Protein AF-A0A3P7FXP1-F1 (afdb_monomer)

Structure (mmCIF, N/CA/C/O backbone):
data_AF-A0A3P7FXP1-F1
#
_entry.id   AF-A0A3P7FXP1-F1
#
loop_
_atom_site.group_PDB
_atom_site.id
_atom_site.type_symbol
_atom_site.label_atom_id
_atom_site.label_alt_id
_atom_site.label_comp_id
_atom_site.label_asym_id
_atom_site.label_entity_id
_atom_site.label_seq_id
_atom_site.pdbx_PDB_ins_code
_atom_site.Cartn_x
_atom_site.Cartn_y
_atom_site.Cartn_z
_atom_site.occupancy
_atom_site.B_iso_or_equiv
_atom_site.auth_seq_id
_atom_site.auth_comp_id
_atom_site.auth_asym_id
_atom_site.auth_atom_id
_atom_site.pdbx_PDB_model_num
ATOM 1 N N . MET A 1 1 ? 4.844 10.603 -20.677 1.00 68.00 1 MET A N 1
ATOM 2 C CA . MET A 1 1 ? 5.862 11.387 -21.405 1.00 68.00 1 MET A CA 1
ATOM 3 C C . MET A 1 1 ? 5.203 12.676 -21.829 1.00 68.00 1 MET A C 1
ATOM 5 O O . MET A 1 1 ? 4.072 12.622 -22.307 1.00 68.00 1 MET A O 1
ATOM 9 N N . VAL A 1 2 ? 5.849 13.806 -21.579 1.00 73.00 2 VAL A N 1
ATOM 10 C CA . VAL A 1 2 ? 5.337 15.110 -22.001 1.00 73.00 2 VAL A CA 1
ATOM 11 C C . VAL A 1 2 ? 5.757 15.341 -23.460 1.00 73.00 2 VAL A C 1
ATOM 13 O O . VAL A 1 2 ? 6.915 15.094 -23.790 1.00 73.00 2 VAL A O 1
ATOM 16 N N . PRO A 1 3 ? 4.852 15.755 -24.368 1.00 74.19 3 PRO A N 1
ATOM 17 C CA . PRO A 1 3 ? 5.230 16.071 -25.744 1.00 74.19 3 PRO A CA 1
ATOM 18 C C . PRO A 1 3 ? 6.273 17.196 -25.794 1.00 74.19 3 PRO A C 1
ATOM 20 O O . PRO A 1 3 ? 6.089 18.222 -25.144 1.00 74.19 3 PRO A O 1
ATOM 23 N N . LYS A 1 4 ? 7.326 17.038 -26.610 1.00 71.19 4 LYS A N 1
ATOM 24 C CA . LYS A 1 4 ? 8.454 17.993 -26.699 1.00 71.19 4 LYS A CA 1
ATOM 25 C C . LYS A 1 4 ? 8.047 19.428 -27.065 1.00 71.19 4 LYS A C 1
ATOM 27 O O . LYS A 1 4 ? 8.720 20.367 -26.670 1.00 71.19 4 LYS A O 1
ATOM 32 N N . ASN A 1 5 ? 6.929 19.599 -27.775 1.00 76.00 5 ASN A N 1
ATOM 33 C CA . ASN A 1 5 ? 6.418 20.908 -28.200 1.00 76.00 5 ASN A CA 1
ATOM 34 C C . ASN A 1 5 ? 5.338 21.466 -27.257 1.00 76.00 5 ASN A C 1
ATOM 36 O O . ASN A 1 5 ? 4.543 22.308 -27.668 1.00 76.00 5 ASN A O 1
ATOM 40 N N . ASN A 1 6 ? 5.242 20.968 -26.020 1.00 73.00 6 ASN A N 1
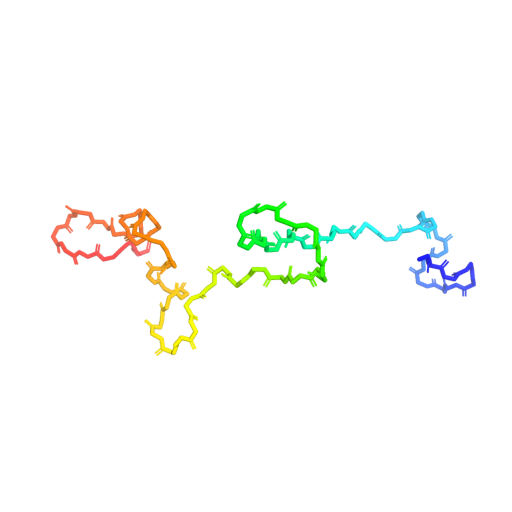ATOM 41 C CA . ASN A 1 6 ? 4.255 21.466 -25.072 1.00 73.00 6 ASN A CA 1
ATOM 42 C C . ASN A 1 6 ? 4.699 22.836 -24.512 1.00 73.00 6 ASN A C 1
ATOM 44 O O . ASN A 1 6 ? 5.674 22.884 -23.758 1.00 73.00 6 ASN A O 1
ATOM 48 N N . PRO A 1 7 ? 3.988 23.940 -24.823 1.00 76.12 7 PRO A N 1
ATOM 49 C CA . PRO A 1 7 ? 4.391 25.290 -24.419 1.00 76.12 7 PRO A CA 1
ATOM 50 C C . PRO A 1 7 ? 4.406 25.4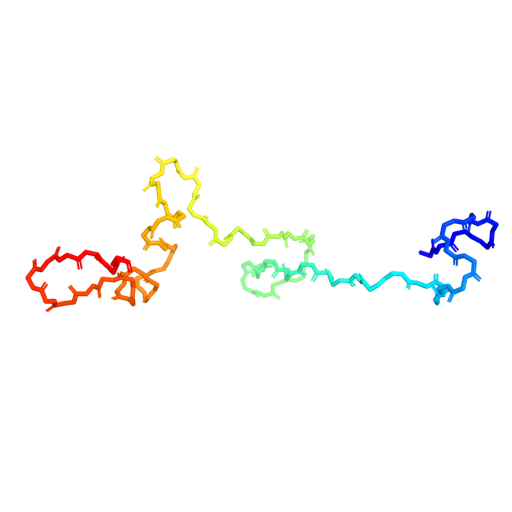82 -22.898 1.00 76.12 7 PRO A C 1
ATOM 52 O O . PRO A 1 7 ? 5.151 26.313 -22.391 1.00 76.12 7 PRO A O 1
ATOM 55 N N . ASN A 1 8 ? 3.632 24.684 -22.161 1.00 76.25 8 ASN A N 1
ATOM 56 C CA . ASN A 1 8 ? 3.544 24.780 -20.704 1.00 76.25 8 ASN A CA 1
ATOM 57 C C . ASN A 1 8 ? 4.642 23.983 -19.986 1.00 76.25 8 ASN A C 1
ATOM 59 O O . ASN A 1 8 ? 4.785 24.101 -18.772 1.00 76.25 8 ASN A O 1
ATOM 63 N N . TYR A 1 9 ? 5.401 23.162 -20.720 1.00 73.69 9 TYR A N 1
ATOM 64 C CA . TYR A 1 9 ? 6.380 22.240 -20.150 1.00 73.69 9 TYR A CA 1
ATOM 65 C C . TYR A 1 9 ? 7.753 22.289 -20.843 1.00 73.69 9 TYR A C 1
ATOM 67 O O . TYR A 1 9 ? 8.552 21.375 -20.667 1.00 73.69 9 TYR A O 1
ATOM 75 N N . SER A 1 10 ? 8.066 23.355 -21.592 1.00 66.88 10 SER A N 1
ATOM 76 C CA . SER A 1 10 ? 9.319 23.467 -22.366 1.00 66.88 10 SER A CA 1
ATOM 77 C C . SER A 1 10 ? 10.597 23.371 -21.519 1.00 66.88 10 SER A C 1
ATOM 79 O O . SER A 1 10 ? 11.633 22.960 -22.027 1.00 66.88 10 SER A O 1
ATOM 81 N N . ASN A 1 11 ? 10.516 23.744 -20.235 1.00 73.81 11 ASN A N 1
ATOM 82 C CA . ASN A 1 11 ? 11.626 23.715 -19.275 1.00 73.81 11 ASN A CA 1
ATOM 83 C C . ASN A 1 11 ? 11.498 22.576 -18.242 1.00 73.81 11 ASN A C 1
ATOM 85 O O . ASN A 1 11 ? 12.259 22.536 -17.276 1.00 73.81 11 ASN A O 1
ATOM 89 N N . PHE A 1 12 ? 10.511 21.687 -18.391 1.00 70.50 12 PHE A N 1
ATOM 90 C CA . PHE A 1 12 ? 10.260 20.593 -17.453 1.00 70.50 12 PHE A CA 1
ATOM 91 C C . PHE A 1 12 ? 10.910 19.293 -17.943 1.00 70.50 12 PHE A C 1
ATOM 93 O O . PHE A 1 12 ? 11.061 19.104 -19.150 1.00 70.50 12 PHE A O 1
ATOM 100 N N . PRO A 1 13 ? 11.292 18.378 -17.031 1.00 71.62 13 PRO A N 1
ATOM 101 C CA . PRO A 1 13 ? 11.792 17.063 -17.423 1.00 71.62 13 PRO A CA 1
ATOM 102 C C . PRO A 1 13 ? 10.774 16.317 -18.302 1.00 71.62 13 PRO A C 1
ATOM 104 O O . PRO A 1 13 ? 9.564 16.490 -18.156 1.00 71.62 13 PRO A O 1
ATOM 107 N N . ASP A 1 14 ? 11.266 15.428 -19.174 1.00 75.44 14 ASP A N 1
ATOM 108 C CA . ASP A 1 14 ? 10.475 14.666 -20.164 1.00 75.44 14 ASP A CA 1
ATOM 109 C C . ASP A 1 14 ? 9.311 13.834 -19.566 1.00 75.44 14 ASP A C 1
ATOM 111 O O . ASP A 1 14 ? 8.437 13.317 -20.283 1.00 75.44 14 ASP A O 1
ATOM 115 N N . CYS A 1 15 ? 9.278 13.668 -18.242 1.00 79.81 15 CYS A N 1
ATOM 116 C CA . CYS A 1 15 ? 8.253 12.937 -17.519 1.00 79.81 15 CYS A CA 1
ATOM 117 C C . CYS A 1 15 ? 7.649 13.745 -16.364 1.00 79.81 15 CYS A C 1
ATOM 119 O O . CYS A 1 15 ? 8.320 14.484 -15.651 1.00 79.81 15 CYS A O 1
ATOM 121 N N . LEU A 1 16 ? 6.349 13.530 -16.157 1.00 83.50 16 LEU A N 1
ATOM 122 C CA . LEU A 1 16 ? 5.667 13.910 -14.928 1.00 83.50 16 LEU A CA 1
ATOM 123 C C . LEU A 1 16 ? 5.774 12.736 -13.950 1.00 83.50 16 LEU A C 1
ATOM 125 O O . LEU A 1 16 ? 5.567 11.592 -14.377 1.00 83.50 16 LEU A O 1
ATOM 129 N N . PRO A 1 17 ? 6.087 12.982 -12.666 1.00 85.12 17 PRO A N 1
ATOM 130 C CA . PRO A 1 17 ? 6.116 11.919 -11.676 1.00 85.12 17 PRO A CA 1
ATOM 131 C C . PRO A 1 17 ? 4.726 11.286 -11.576 1.00 85.12 17 PRO A C 1
ATOM 133 O O . PRO A 1 17 ? 3.719 11.973 -11.413 1.00 85.12 17 PRO A O 1
ATOM 136 N N . TYR A 1 18 ? 4.675 9.962 -11.689 1.00 87.06 18 TYR A N 1
ATOM 137 C CA . TYR A 1 18 ? 3.448 9.191 -11.548 1.00 87.06 18 TYR A CA 1
ATOM 138 C C . TYR A 1 18 ? 3.732 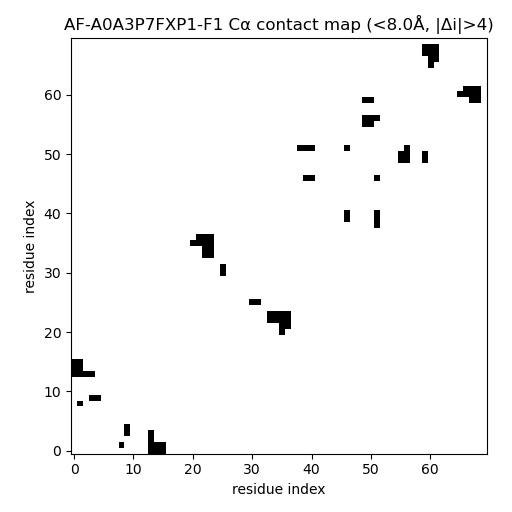7.919 -10.760 1.00 87.06 18 TYR A C 1
ATOM 140 O O . TYR A 1 18 ? 4.533 7.079 -11.175 1.00 87.06 18 TYR A O 1
ATOM 148 N N . THR A 1 19 ? 3.036 7.764 -9.639 1.00 88.19 19 THR A N 1
ATOM 149 C CA . THR A 1 19 ? 3.100 6.560 -8.812 1.00 88.19 19 THR A CA 1
ATOM 150 C C . THR A 1 19 ? 1.924 5.661 -9.165 1.00 88.19 19 THR A C 1
ATOM 152 O O . THR A 1 19 ? 0.767 6.071 -9.076 1.00 88.19 19 THR A O 1
ATOM 155 N N . ARG A 1 20 ? 2.209 4.416 -9.566 1.00 88.12 20 ARG A N 1
ATOM 156 C CA . ARG A 1 20 ? 1.159 3.406 -9.764 1.00 88.12 20 ARG A CA 1
ATOM 157 C C . ARG A 1 20 ? 0.500 3.093 -8.421 1.00 88.12 20 ARG A C 1
ATOM 159 O O . ARG A 1 20 ? 1.180 3.031 -7.402 1.00 88.12 20 ARG A O 1
ATOM 166 N N . THR A 1 21 ? -0.802 2.821 -8.436 1.00 86.19 21 THR A N 1
ATOM 167 C CA . THR A 1 21 ? -1.533 2.358 -7.245 1.00 86.19 21 THR A CA 1
ATOM 168 C C . THR A 1 21 ? -0.944 1.051 -6.694 1.00 86.19 21 THR A C 1
ATOM 170 O O . THR A 1 21 ? -0.163 0.380 -7.366 1.00 86.19 21 THR A O 1
ATOM 173 N N . ALA A 1 22 ? -1.261 0.652 -5.465 1.00 84.31 22 ALA A N 1
ATOM 174 C CA . ALA A 1 22 ? -0.867 -0.677 -4.990 1.00 84.31 22 ALA A CA 1
ATOM 175 C C . ALA A 1 22 ? -1.787 -1.744 -5.621 1.00 84.31 22 ALA A C 1
ATOM 177 O O . ALA A 1 22 ? -2.997 -1.514 -5.697 1.00 84.31 22 ALA A O 1
ATOM 178 N N . PRO A 1 23 ? -1.260 -2.888 -6.105 1.00 83.44 23 PRO A N 1
ATOM 179 C CA . PRO A 1 23 ? -2.121 -3.987 -6.527 1.00 83.44 23 PRO A CA 1
ATOM 180 C C . PRO A 1 23 ? -2.857 -4.569 -5.313 1.00 83.44 23 PRO A C 1
ATOM 182 O O . PRO A 1 23 ? -2.264 -4.724 -4.244 1.00 83.44 23 PRO A O 1
ATOM 185 N N . ALA A 1 24 ? -4.131 -4.918 -5.480 1.00 82.31 24 ALA A N 1
ATOM 186 C CA . ALA A 1 24 ? -4.850 -5.705 -4.490 1.00 82.31 24 ALA A CA 1
ATOM 187 C C . ALA A 1 24 ? -4.246 -7.124 -4.427 1.00 82.31 24 ALA A C 1
ATOM 189 O O . ALA A 1 24 ? -3.930 -7.702 -5.474 1.00 82.31 24 ALA A O 1
ATOM 190 N N . PRO A 1 25 ? -4.048 -7.698 -3.229 1.00 79.44 25 PRO A N 1
ATOM 191 C CA . PRO A 1 25 ? -3.534 -9.053 -3.103 1.00 79.44 25 PRO A CA 1
ATOM 192 C C . PRO A 1 25 ? -4.567 -10.049 -3.635 1.00 79.44 25 PRO A C 1
ATOM 194 O O . PRO A 1 25 ? -5.685 -10.131 -3.130 1.00 79.44 25 PRO A O 1
ATOM 197 N N . HIS A 1 26 ? -4.187 -10.839 -4.639 1.00 80.94 26 HIS A N 1
ATOM 198 C CA . HIS A 1 26 ? -5.039 -11.923 -5.114 1.00 80.94 26 HIS A CA 1
ATOM 199 C C . HIS A 1 26 ? -5.188 -12.987 -4.012 1.00 80.94 26 HIS A C 1
ATOM 201 O O . HIS A 1 26 ? -4.208 -13.276 -3.309 1.00 80.94 26 HIS A O 1
ATOM 207 N N . PRO A 1 27 ? -6.354 -13.651 -3.881 1.00 80.31 27 PRO A N 1
ATOM 208 C CA . PRO A 1 27 ? -6.488 -14.813 -3.012 1.00 80.31 27 PRO A CA 1
ATOM 209 C C . PRO A 1 27 ? -5.339 -15.812 -3.229 1.00 80.31 27 PRO A C 1
ATOM 211 O O . PRO A 1 27 ? -5.093 -16.256 -4.358 1.00 80.31 27 PRO A O 1
ATOM 214 N N . LYS A 1 28 ? -4.638 -16.158 -2.140 1.00 84.06 28 LYS A N 1
ATOM 215 C CA . LYS A 1 28 ? -3.459 -17.051 -2.104 1.00 84.06 28 LYS A CA 1
ATOM 216 C C . LYS A 1 28 ? -2.219 -16.538 -2.861 1.00 84.06 28 LYS A C 1
ATOM 218 O O . LYS A 1 28 ? -1.419 -17.355 -3.307 1.00 84.06 28 LYS A O 1
ATOM 223 N N . CYS A 1 29 ? -2.069 -15.220 -3.031 1.00 80.81 29 CYS A N 1
ATOM 224 C CA . CYS A 1 29 ? -0.940 -14.592 -3.735 1.00 80.81 29 CYS A CA 1
ATOM 225 C C . CYS A 1 29 ? -0.718 -15.142 -5.158 1.00 80.81 29 CYS A C 1
ATOM 227 O O . CYS A 1 29 ? 0.404 -15.155 -5.663 1.00 80.81 29 CYS A O 1
ATOM 229 N N . LYS A 1 30 ? -1.784 -15.641 -5.797 1.00 85.69 30 LYS A N 1
ATOM 230 C CA . LYS A 1 30 ? -1.710 -16.187 -7.153 1.00 85.69 30 LYS A CA 1
ATOM 231 C C . LYS A 1 30 ? -1.487 -15.071 -8.171 1.00 85.69 30 LYS A C 1
ATOM 233 O O . LYS A 1 30 ? -1.945 -13.947 -7.984 1.00 85.69 30 LYS A O 1
ATOM 238 N N . LEU A 1 31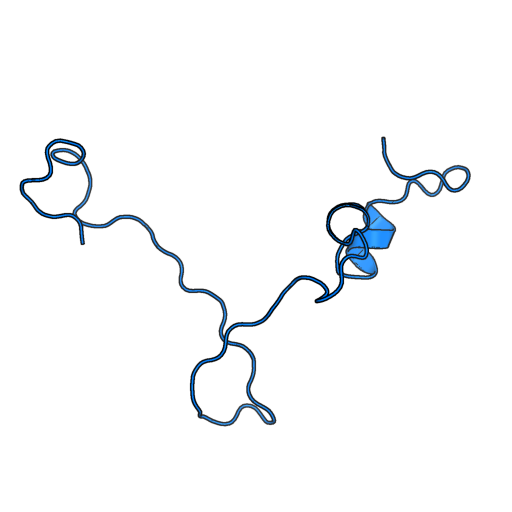 ? -0.820 -15.409 -9.271 1.00 84.12 31 LEU A N 1
ATOM 239 C CA . LEU A 1 31 ? -0.736 -14.532 -10.436 1.00 84.12 31 LEU A CA 1
ATOM 240 C C . LEU A 1 31 ? -2.113 -14.438 -11.107 1.00 84.12 31 LEU A C 1
ATOM 242 O O . LEU A 1 31 ? -2.808 -15.443 -11.250 1.00 84.12 31 LEU A O 1
ATOM 246 N N . GLY A 1 32 ? -2.491 -13.231 -11.516 1.00 83.81 32 GLY A N 1
ATOM 247 C CA . GLY A 1 32 ? -3.778 -12.932 -12.133 1.00 83.81 32 GLY A CA 1
ATOM 248 C C . GLY A 1 32 ? -3.841 -11.482 -12.605 1.00 83.81 32 GLY A C 1
ATOM 249 O O . GLY A 1 32 ? -2.852 -10.747 -12.522 1.00 83.81 32 GLY A O 1
ATOM 250 N N . SER A 1 33 ? -5.005 -11.072 -13.106 1.00 83.94 33 SER A N 1
ATOM 251 C CA . SER A 1 33 ? -5.254 -9.680 -13.479 1.00 83.94 33 SER A CA 1
ATOM 252 C C . SER A 1 33 ? -5.008 -8.741 -12.301 1.00 83.94 33 SER A C 1
ATOM 254 O O . SER A 1 33 ? -5.314 -9.051 -11.151 1.00 83.94 33 SER A O 1
ATOM 256 N N . ARG A 1 34 ? -4.444 -7.569 -12.595 1.00 79.94 34 ARG A N 1
ATOM 257 C CA . ARG A 1 3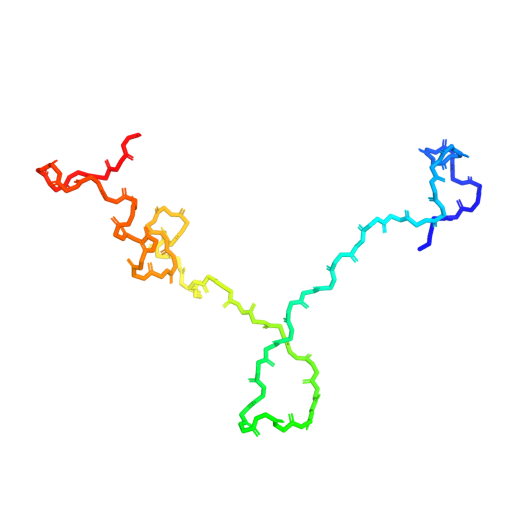4 ? -4.184 -6.553 -11.581 1.00 79.94 34 ARG A CA 1
ATOM 258 C C . ARG A 1 34 ? -5.484 -5.855 -11.193 1.00 79.94 34 ARG A C 1
ATOM 260 O O . ARG A 1 34 ? -6.074 -5.157 -12.012 1.00 79.94 34 ARG A O 1
ATOM 267 N N . GLU A 1 35 ? -5.837 -5.951 -9.921 1.00 82.56 35 GLU A N 1
ATOM 268 C CA . GLU A 1 35 ? -6.929 -5.195 -9.304 1.00 82.56 35 GLU A CA 1
ATOM 269 C C . GLU A 1 35 ? -6.370 -4.106 -8.376 1.00 82.56 35 GLU A C 1
ATOM 271 O O . GLU A 1 35 ? -5.204 -4.155 -7.977 1.00 82.56 35 GLU A O 1
ATOM 276 N N . GLN A 1 36 ? -7.171 -3.086 -8.066 1.00 79.62 36 GLN A N 1
ATOM 277 C CA . GLN A 1 36 ? -6.790 -1.977 -7.182 1.00 79.62 36 GLN A CA 1
ATOM 278 C C . GLN A 1 36 ? -7.560 -2.092 -5.867 1.00 79.62 36 GLN A C 1
ATOM 280 O O . GLN A 1 36 ? -8.757 -2.367 -5.877 1.00 79.62 36 GLN A O 1
ATOM 285 N N . ALA A 1 37 ? -6.883 -1.894 -4.737 1.00 78.94 37 ALA A N 1
ATOM 286 C CA . ALA A 1 37 ? -7.523 -1.971 -3.426 1.00 78.94 37 ALA A CA 1
ATOM 287 C C . ALA A 1 37 ? -8.288 -0.675 -3.109 1.00 78.94 37 ALA A C 1
ATOM 289 O O . ALA A 1 37 ? -7.734 0.416 -3.254 1.00 78.94 37 ALA A O 1
ATOM 290 N N . ASN A 1 38 ? -9.532 -0.791 -2.631 1.00 79.06 38 ASN A N 1
ATOM 291 C CA . ASN A 1 38 ? -10.257 0.336 -2.048 1.00 79.06 38 ASN A CA 1
ATOM 292 C C . ASN A 1 38 ? -9.818 0.524 -0.587 1.00 79.06 38 ASN A C 1
ATOM 294 O O . ASN A 1 38 ? -9.901 -0.411 0.205 1.00 79.06 38 ASN A O 1
ATOM 298 N N . GLN A 1 39 ? -9.331 1.718 -0.246 1.00 77.38 39 GLN A N 1
ATOM 299 C CA . GLN A 1 39 ? -8.906 2.064 1.116 1.00 77.38 39 GLN A CA 1
ATOM 300 C C . GLN A 1 39 ? -10.008 2.761 1.929 1.00 77.38 39 GLN A C 1
ATOM 302 O O . GLN A 1 39 ? -9.778 3.078 3.090 1.00 77.38 39 GLN A O 1
ATOM 307 N N . VAL A 1 40 ? -11.185 3.003 1.342 1.00 77.81 40 VAL A N 1
ATOM 308 C CA . VAL A 1 40 ? -12.351 3.566 2.034 1.00 77.81 40 VAL A CA 1
ATOM 309 C C . VAL A 1 40 ? -13.489 2.551 2.117 1.00 77.81 40 VAL A C 1
ATOM 311 O O . VAL A 1 40 ? -13.536 1.585 1.350 1.00 77.81 40 VAL A O 1
ATOM 314 N N . THR A 1 41 ? -14.415 2.756 3.052 1.00 71.31 41 THR A N 1
ATOM 315 C CA . THR A 1 41 ? -15.650 1.968 3.109 1.00 71.31 41 THR A CA 1
ATOM 316 C C . THR A 1 41 ? -16.476 2.239 1.847 1.00 71.31 41 THR A C 1
ATOM 318 O O . THR A 1 41 ? -16.427 3.316 1.256 1.00 71.31 41 THR A O 1
ATOM 321 N N . SER A 1 42 ? -17.216 1.237 1.369 1.00 80.62 42 SER A N 1
ATOM 322 C CA . SER A 1 42 ? -18.059 1.392 0.174 1.00 80.62 42 SER A CA 1
ATOM 323 C C . SER A 1 42 ? -19.351 2.170 0.442 1.00 80.62 42 SER A C 1
ATOM 325 O O . SER A 1 42 ? -20.109 2.432 -0.488 1.00 80.62 42 SER A O 1
ATOM 327 N N . PHE A 1 43 ? -19.642 2.479 1.706 1.00 80.19 43 PHE A N 1
ATOM 328 C CA . PHE A 1 43 ? -20.891 3.084 2.148 1.00 80.19 43 PHE A CA 1
ATOM 3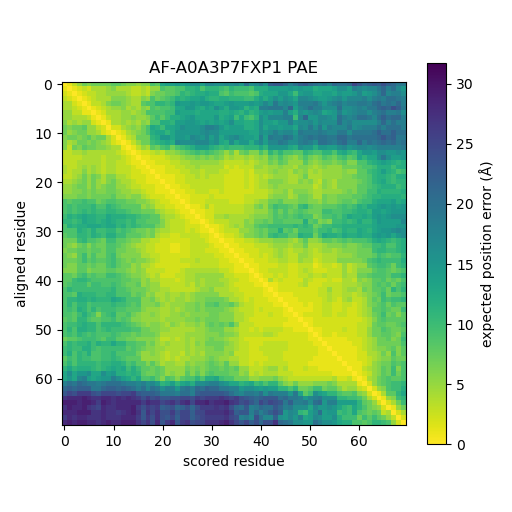29 C C . PHE A 1 43 ? -20.746 4.596 2.329 1.00 80.19 43 PHE A C 1
ATOM 331 O O . PHE A 1 43 ? -19.655 5.118 2.529 1.00 80.19 43 PHE A O 1
ATOM 338 N N . LEU A 1 44 ? -21.874 5.305 2.307 1.00 76.50 44 LEU A N 1
ATOM 339 C CA . LEU A 1 44 ? -21.942 6.707 2.719 1.00 76.50 44 LEU A CA 1
ATOM 340 C C . LEU A 1 44 ? -22.084 6.780 4.248 1.00 76.50 44 LEU A C 1
ATOM 342 O O . LEU A 1 44 ? -23.151 7.099 4.764 1.00 76.50 44 LEU A O 1
ATOM 346 N N . ASP A 1 45 ? -21.020 6.430 4.967 1.00 83.25 45 ASP A N 1
ATOM 347 C CA . ASP A 1 45 ? -20.986 6.310 6.436 1.00 83.25 45 ASP A CA 1
ATOM 348 C C . ASP A 1 45 ? -20.133 7.393 7.123 1.00 83.25 45 ASP A C 1
ATOM 350 O O . ASP A 1 45 ? -19.838 7.303 8.313 1.00 83.25 45 ASP A O 1
ATOM 354 N N . ALA A 1 46 ? -19.732 8.421 6.370 1.00 75.62 46 ALA A N 1
ATOM 355 C CA . ALA A 1 46 ? -18.818 9.464 6.823 1.00 75.62 46 ALA A CA 1
ATOM 356 C C . ALA A 1 46 ? -17.446 8.934 7.301 1.00 7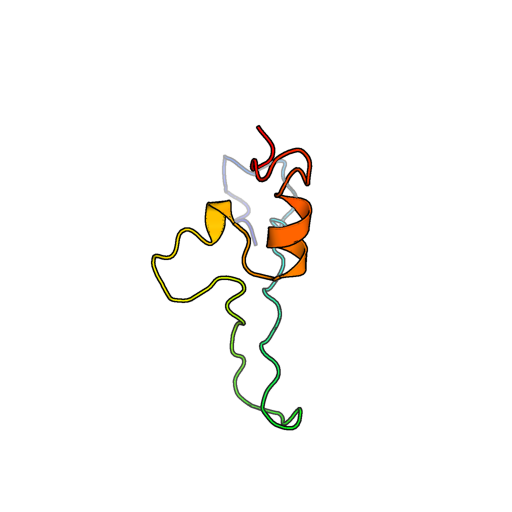5.62 46 ALA A C 1
ATOM 358 O O . ALA A 1 46 ? -16.803 9.564 8.142 1.00 75.62 46 ALA A O 1
ATOM 359 N N . SER A 1 47 ? -16.928 7.845 6.714 1.00 76.69 47 SER A N 1
ATOM 360 C CA . SER A 1 47 ? -15.554 7.363 6.953 1.00 76.69 47 SER A CA 1
ATOM 361 C C . SER A 1 47 ? -14.465 8.406 6.669 1.00 76.69 47 SER A C 1
ATOM 363 O O . SER A 1 47 ? -13.336 8.267 7.130 1.00 76.69 47 SER A O 1
ATOM 365 N N . ILE A 1 48 ? -14.778 9.458 5.904 1.00 79.44 48 ILE A N 1
ATOM 366 C CA . ILE A 1 48 ? -13.887 10.613 5.713 1.00 79.44 48 ILE A CA 1
ATOM 367 C C . ILE A 1 48 ? -13.696 11.429 7.004 1.00 79.44 48 ILE A C 1
ATOM 369 O O . ILE A 1 48 ? -12.671 12.087 7.143 1.00 79.44 48 ILE A O 1
ATOM 373 N N . ILE A 1 49 ? -14.667 11.383 7.925 1.00 74.12 49 ILE A N 1
ATOM 374 C CA . ILE A 1 49 ? -14.654 12.068 9.225 1.00 74.12 49 ILE A CA 1
ATOM 375 C C . ILE A 1 49 ? -14.070 11.135 10.282 1.00 74.12 49 ILE A C 1
ATOM 377 O O . ILE A 1 49 ? -13.113 11.492 10.954 1.00 74.12 49 ILE A O 1
ATOM 381 N N . TYR A 1 50 ? -14.594 9.911 10.376 1.00 74.56 50 TYR A N 1
ATOM 382 C CA . TYR A 1 50 ? -14.235 8.976 11.446 1.00 74.56 50 TYR A CA 1
ATOM 383 C C . TYR A 1 50 ? -13.049 8.067 11.116 1.00 74.56 50 TYR A C 1
ATOM 385 O O . TYR A 1 50 ? -12.651 7.259 11.947 1.00 74.56 50 TYR A O 1
ATOM 393 N N . GLY A 1 51 ? -12.478 8.156 9.919 1.00 73.75 51 GLY A N 1
ATOM 394 C CA . GLY A 1 51 ? -11.474 7.212 9.446 1.00 73.75 51 GLY A CA 1
ATOM 395 C C . GLY A 1 51 ? -12.072 5.903 8.919 1.00 73.75 51 GLY A C 1
ATOM 396 O O . GLY A 1 51 ? -13.234 5.561 9.127 1.00 73.75 51 GLY A O 1
ATOM 397 N N . THR A 1 52 ? -11.234 5.160 8.204 1.00 74.50 52 THR A N 1
ATOM 398 C CA . THR A 1 52 ? -11.589 3.912 7.496 1.00 74.50 52 THR A CA 1
ATOM 399 C C . THR A 1 52 ? -11.080 2.664 8.216 1.00 74.50 52 THR A C 1
ATOM 401 O O . THR A 1 52 ? -11.442 1.540 7.872 1.00 74.50 52 THR A O 1
ATOM 404 N N . THR A 1 53 ? -10.249 2.858 9.244 1.00 78.88 53 THR A N 1
ATOM 405 C CA . THR A 1 53 ? -9.730 1.814 10.127 1.00 78.88 53 THR A CA 1
ATOM 406 C C . THR A 1 53 ? -10.009 2.165 11.586 1.00 78.88 53 THR A C 1
ATOM 408 O O . THR A 1 53 ? -10.141 3.335 11.946 1.00 78.88 53 THR A O 1
ATOM 411 N N . ILE A 1 54 ? -10.048 1.150 12.456 1.00 78.62 54 ILE A N 1
ATOM 412 C CA . ILE A 1 54 ? -10.262 1.335 13.902 1.00 78.62 54 ILE A CA 1
ATOM 413 C C . ILE A 1 54 ? -9.189 2.256 14.498 1.00 78.62 54 ILE A C 1
ATOM 415 O O . ILE A 1 54 ? -9.491 3.102 15.334 1.00 78.62 54 ILE A O 1
ATOM 419 N N . GLN A 1 55 ? -7.946 2.126 14.037 1.00 78.81 55 GLN A N 1
ATOM 420 C CA . GLN A 1 55 ? -6.818 2.924 14.507 1.00 78.81 55 GLN A CA 1
ATOM 421 C C . GLN A 1 55 ? -6.979 4.401 14.131 1.00 78.81 55 GLN A C 1
ATOM 423 O O . GLN A 1 55 ? -6.721 5.267 14.964 1.00 78.81 55 GLN A O 1
ATOM 428 N N . GLN A 1 56 ? -7.439 4.692 12.907 1.00 77.06 56 GLN A N 1
ATOM 429 C CA . GLN A 1 56 ? -7.747 6.063 12.489 1.00 77.06 56 GLN A CA 1
ATOM 430 C C . GLN A 1 56 ? -8.889 6.639 13.330 1.00 77.06 56 GLN A C 1
ATOM 432 O O . GLN A 1 56 ? -8.739 7.719 13.896 1.00 77.06 56 GLN A O 1
ATOM 437 N N . ALA A 1 57 ? -9.975 5.882 13.503 1.00 76.44 57 ALA A N 1
ATOM 438 C CA . ALA A 1 57 ? -11.118 6.305 14.308 1.00 76.44 57 ALA A CA 1
ATOM 439 C C . ALA A 1 57 ? -10.753 6.595 15.765 1.00 76.44 57 ALA A C 1
ATOM 441 O O . ALA A 1 57 ? -11.230 7.564 16.352 1.00 76.44 57 ALA A O 1
ATOM 442 N N . GLN A 1 58 ? -9.885 5.780 16.361 1.00 79.44 58 GLN A N 1
ATOM 443 C CA . GLN A 1 58 ? -9.396 6.000 17.720 1.00 79.44 58 GLN A CA 1
ATOM 444 C C . GLN A 1 58 ? -8.470 7.215 17.811 1.00 79.44 58 GLN A C 1
ATOM 446 O O . GLN A 1 58 ? -8.574 7.974 18.770 1.00 79.44 58 GLN A O 1
ATOM 451 N N . ALA A 1 59 ? -7.595 7.430 16.826 1.00 77.50 59 ALA A N 1
ATOM 452 C CA . ALA A 1 59 ? -6.680 8.572 16.808 1.00 77.50 59 ALA A CA 1
ATOM 453 C C . ALA A 1 59 ? -7.403 9.922 16.633 1.00 77.50 59 ALA A C 1
ATOM 455 O O . ALA A 1 59 ? -6.934 10.942 17.143 1.00 77.50 59 ALA A O 1
ATOM 456 N N . LEU A 1 60 ? -8.542 9.925 15.932 1.00 74.44 60 LEU A N 1
ATOM 457 C CA . LEU A 1 60 ? -9.370 11.114 15.703 1.00 74.44 60 LEU A CA 1
ATOM 458 C C . LEU A 1 60 ? -10.262 11.471 16.906 1.00 74.44 60 LEU A C 1
ATOM 460 O O . LEU A 1 60 ? -10.721 12.606 17.024 1.00 74.44 60 LEU A O 1
ATOM 464 N N . ARG A 1 61 ? -10.467 10.553 17.857 1.00 74.88 61 ARG A N 1
ATOM 465 C CA . ARG A 1 61 ? -11.227 10.825 19.086 1.00 74.88 61 ARG A CA 1
ATOM 466 C C . ARG A 1 61 ? -10.333 11.475 20.144 1.00 74.88 61 ARG A C 1
ATOM 468 O O . ARG A 1 61 ? -9.281 10.942 20.492 1.00 74.88 61 ARG A O 1
ATOM 475 N N . THR A 1 62 ? -10.758 12.598 20.732 1.00 62.94 62 THR A N 1
ATOM 476 C CA . THR A 1 62 ? -10.197 13.004 22.028 1.00 62.94 62 THR A CA 1
ATOM 477 C C . THR A 1 62 ? -10.879 12.193 23.119 1.00 62.94 62 THR A C 1
ATOM 479 O O . THR A 1 62 ? -12.052 12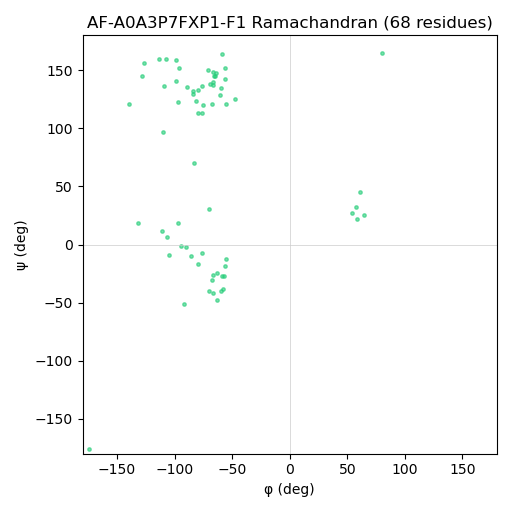.383 23.412 1.00 62.94 62 THR A O 1
ATOM 482 N N . PHE A 1 63 ? -10.141 11.312 23.792 1.00 65.69 63 PHE A N 1
ATOM 483 C CA . PHE A 1 63 ? -10.648 10.544 24.941 1.00 65.69 63 PHE A CA 1
ATOM 484 C C . PHE A 1 63 ? -10.879 11.406 26.203 1.00 65.69 63 PHE A C 1
ATOM 486 O O . PHE A 1 63 ? -10.743 10.941 27.331 1.00 65.69 63 PHE A O 1
ATOM 493 N N . ARG A 1 64 ? -11.219 12.687 26.027 1.00 57.22 64 ARG A N 1
ATOM 494 C CA . ARG A 1 64 ? -11.589 13.624 27.083 1.00 57.22 64 ARG A CA 1
ATOM 495 C C . ARG A 1 64 ? -13.083 13.907 26.923 1.00 57.22 64 ARG A C 1
ATOM 497 O O . ARG A 1 64 ? -13.471 14.737 26.109 1.00 57.22 64 ARG A O 1
ATOM 504 N N . ASN A 1 65 ? -13.904 13.195 27.693 1.00 61.59 65 ASN A N 1
ATOM 505 C CA . ASN A 1 65 ? -15.368 13.328 27.723 1.00 61.59 65 ASN A CA 1
ATOM 506 C C . ASN A 1 65 ? -16.079 13.033 26.378 1.00 61.59 65 ASN A C 1
ATOM 508 O O . ASN A 1 65 ? -16.955 13.795 25.980 1.00 61.59 65 ASN A O 1
ATOM 512 N N . ASP A 1 66 ? -15.700 11.952 25.683 1.00 58.97 66 ASP A N 1
ATOM 513 C CA . ASP A 1 66 ? -16.362 11.441 24.461 1.00 58.97 66 ASP A CA 1
ATOM 514 C C . ASP A 1 66 ? -16.446 12.401 23.257 1.00 58.97 66 ASP A C 1
ATOM 516 O O . ASP A 1 66 ? -17.280 12.211 22.370 1.00 58.97 66 ASP A O 1
ATOM 520 N N . LYS A 1 67 ? -15.585 13.424 23.169 1.00 54.34 67 LYS A N 1
ATOM 521 C CA . LYS A 1 67 ? -15.596 14.360 22.031 1.00 54.34 67 LYS A CA 1
ATOM 522 C C . LYS A 1 67 ? -14.532 14.032 20.986 1.00 54.34 67 LYS A C 1
ATOM 524 O O . LYS A 1 67 ? -13.410 13.643 21.292 1.00 54.34 67 LYS A O 1
ATOM 529 N N . GLU A 1 68 ? -14.888 14.183 19.722 1.00 56.09 68 GLU A N 1
ATOM 530 C CA . GLU A 1 68 ? -13.972 14.102 18.583 1.00 56.09 68 GLU A CA 1
ATOM 531 C C . GLU A 1 68 ? -12.975 15.282 18.614 1.00 56.09 68 GLU A C 1
ATOM 533 O O . GLU A 1 68 ? -13.304 16.341 19.155 1.00 56.09 68 GLU A O 1
ATOM 5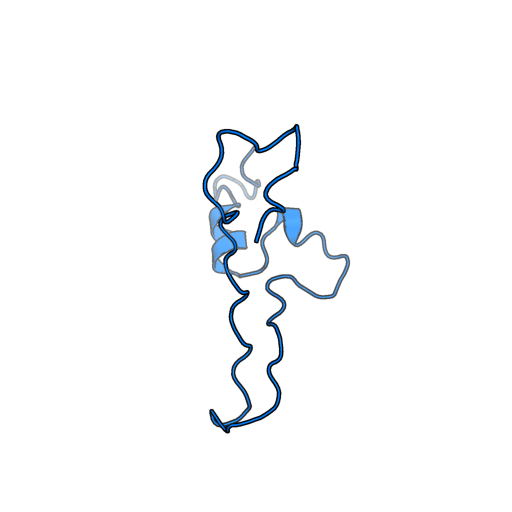38 N N . LYS A 1 69 ? -11.740 15.103 18.118 1.00 55.41 69 LYS A N 1
ATOM 539 C CA . LYS A 1 69 ? -10.745 16.189 18.009 1.00 55.41 69 LYS A CA 1
ATOM 540 C C . LYS A 1 69 ? -11.354 17.348 17.206 1.00 55.41 69 LYS A C 1
ATOM 542 O O . LYS A 1 69 ? -11.743 17.144 16.063 1.00 55.41 69 LYS A O 1
ATOM 547 N N . SER A 1 70 ? -11.428 18.536 17.817 1.00 52.03 70 SER A N 1
ATOM 548 C CA . SER A 1 70 ? -11.753 19.788 17.117 1.00 52.03 70 SER A CA 1
ATOM 549 C C . SER A 1 70 ? -10.622 20.239 16.201 1.00 52.03 70 SER A C 1
ATOM 551 O O . SER A 1 70 ? -9.453 19.885 16.487 1.00 52.03 70 SER A O 1
#

pLDDT: mean 75.82, std 8.27, range [52.03, 88.19]

InterPro domains:
  IPR010255 Haem peroxidase superfamily [SSF48113] (2-69)
  IPR019791 Haem peroxidase, animal-type [PF03098] (2-65)
  IPR019791 Haem peroxidase, animal-type [PS50292] (1-70)
  IPR037120 Haem peroxidase domain superfamily, animal type [G3DSA:1.10.640.10] (1-70)

Nearest PDB structures (foldseek):
  8ogi-assembly1_B  TM=8.760E-01  e=1.722E-03  Homo sapiens
  7qzr-assembly2_D  TM=8.583E-01  e=2.145E-03  Homo sapiens
  4c1m-assembly1_D  TM=8.577E-01  e=6.919E-03  Homo sapiens
  7qzr-assembly1_B  TM=8.602E-01  e=1.074E-02  Homo sapiens

Radius of gyration: 20.64 Å; Cα contacts (8 Å, |Δi|>4): 46; chains: 1; bounding box: 34×42×56 Å

Secondary structure (DSSP, 8-state):
---TT-TTSTTS-SS---PPPPBPPPGGG------B---S-SSSS-HHHH-SSHHHHHHHEETTTTEEP-

Foldseek 3Di:
DDPCPDPVDVPPPPDDDDDDADFDQDVVNDDDDTDHDDLADPDPPPCVQQPRDPVSNVVQFDPPPGHGDD

Organism: Wuchereria bancrofti (NCBI:txid6293)

Sequence (70 aa):
MVPKNNPNYSNFPDCLPYTRTAPAPHPKCKLGSREQANQVTSFLDASIIYGTTIQQAQALRTFRNDKEKS

Mean predicted aligned error: 8.79 Å

Solvent-accessible surface area (backbone atoms only — not comparable to full-atom values): 4839 Å² total; per-residue (Å²): 116,58,65,85,84,36,86,93,46,70,89,50,70,64,56,74,95,77,81,80,80,66,69,41,83,44,84,91,73,48,91,73,85,88,47,73,63,78,82,60,69,97,62,97,73,55,40,89,77,48,36,68,44,72,68,48,33,55,70,49,40,35,92,67,87,86,36,65,61,127